Protein AF-A0A8J5FSJ6-F1 (afdb_monomer)

pLDDT: mean 79.54, std 7.79, range [56.78, 92.5]

Foldseek 3Di:
DVVVVVVVVVVVVVVLVVLVVVLVVLVVVLVVLVVVLCCCVPPPCVCVVCVVDNSVVSVVVSVVSVVVSVVSVVVSVVVVVVVVVD

Structure (mmCIF, N/CA/C/O backbone):
data_AF-A0A8J5FSJ6-F1
#
_entry.id   AF-A0A8J5FSJ6-F1
#
loop_
_atom_site.group_PDB
_atom_site.id
_atom_site.type_symbol
_atom_site.label_atom_id
_atom_site.label_alt_id
_atom_site.label_comp_id
_atom_site.label_asym_id
_atom_site.label_entity_id
_atom_site.label_seq_id
_atom_site.pdbx_PDB_ins_code
_atom_site.Cartn_x
_atom_site.Cartn_y
_atom_site.Cartn_z
_atom_site.occupancy
_atom_site.B_iso_or_equiv
_atom_site.auth_seq_id
_atom_site.auth_comp_id
_atom_site.auth_asym_id
_atom_site.auth_atom_id
_atom_site.pdbx_PDB_model_num
ATOM 1 N N . MET A 1 1 ? 19.002 8.352 -31.706 1.00 65.00 1 MET A N 1
ATOM 2 C CA . MET A 1 1 ? 17.823 7.534 -31.337 1.00 65.00 1 MET A CA 1
ATOM 3 C C . MET A 1 1 ? 18.105 6.596 -30.158 1.00 65.00 1 MET A C 1
ATOM 5 O O . MET A 1 1 ? 17.265 6.503 -29.281 1.00 65.00 1 MET A O 1
ATOM 9 N N . GLY A 1 2 ? 19.290 5.969 -30.054 1.00 76.50 2 GLY A N 1
ATOM 10 C CA . GLY A 1 2 ? 19.616 5.067 -28.929 1.00 76.50 2 GLY A CA 1
ATOM 11 C C . GLY A 1 2 ? 19.744 5.720 -27.539 1.00 76.50 2 GLY A C 1
ATOM 12 O O . GLY A 1 2 ? 19.321 5.131 -26.552 1.00 76.50 2 GLY A O 1
ATOM 13 N N . LEU A 1 3 ? 20.254 6.956 -27.441 1.00 79.19 3 LEU A N 1
ATOM 14 C CA . LEU A 1 3 ? 20.446 7.635 -26.146 1.00 79.19 3 LEU A CA 1
ATOM 15 C C . LEU A 1 3 ? 19.117 7.997 -25.446 1.00 79.19 3 LEU A C 1
ATOM 17 O O . LEU A 1 3 ? 19.020 7.949 -24.226 1.00 79.19 3 LEU A O 1
ATOM 21 N N . GLN A 1 4 ? 18.071 8.295 -26.223 1.00 82.88 4 GLN A N 1
ATOM 22 C CA . GLN A 1 4 ? 16.727 8.590 -25.712 1.00 82.88 4 GLN A CA 1
ATOM 23 C C . GLN A 1 4 ? 16.002 7.319 -25.237 1.00 82.88 4 GLN A C 1
ATOM 25 O O . GLN A 1 4 ? 15.269 7.356 -24.247 1.00 82.88 4 GLN A O 1
ATOM 30 N N . ALA A 1 5 ? 16.261 6.186 -25.900 1.00 76.94 5 ALA A N 1
ATOM 31 C CA . ALA A 1 5 ? 15.765 4.880 -25.479 1.00 76.94 5 ALA A CA 1
ATOM 32 C C . ALA A 1 5 ? 16.416 4.431 -24.160 1.00 76.94 5 ALA A C 1
ATOM 34 O O . ALA A 1 5 ? 15.707 4.023 -23.247 1.00 76.94 5 ALA A O 1
ATOM 35 N N . LEU A 1 6 ? 17.738 4.589 -24.018 1.00 79.81 6 LEU A N 1
ATOM 36 C CA . LEU A 1 6 ? 18.478 4.277 -22.785 1.00 79.81 6 LEU A CA 1
ATOM 37 C C . LEU A 1 6 ? 17.990 5.083 -21.576 1.00 79.81 6 LEU A C 1
ATOM 39 O O . LEU A 1 6 ? 17.819 4.529 -20.492 1.00 79.81 6 LEU A O 1
ATOM 43 N N . TRP A 1 7 ? 17.729 6.378 -21.764 1.00 78.12 7 TRP A N 1
ATOM 44 C CA . TRP A 1 7 ? 17.214 7.232 -20.695 1.00 78.12 7 TRP A CA 1
ATOM 45 C C . TRP A 1 7 ? 15.780 6.856 -20.292 1.00 78.12 7 TRP A C 1
ATOM 47 O O . TRP A 1 7 ? 15.482 6.753 -19.104 1.00 78.12 7 TRP A O 1
ATOM 57 N N . SER A 1 8 ? 14.919 6.551 -21.270 1.00 83.75 8 SER A N 1
ATOM 58 C CA . SER A 1 8 ? 13.543 6.096 -21.009 1.00 83.75 8 SER A CA 1
ATOM 59 C C . SER A 1 8 ? 13.504 4.738 -20.303 1.00 83.75 8 SER A C 1
ATOM 61 O O . SER A 1 8 ? 12.693 4.540 -19.401 1.00 83.75 8 SER A O 1
ATOM 63 N N . LEU A 1 9 ? 14.408 3.818 -20.662 1.00 81.12 9 LEU A N 1
ATOM 64 C CA . LEU A 1 9 ? 14.521 2.5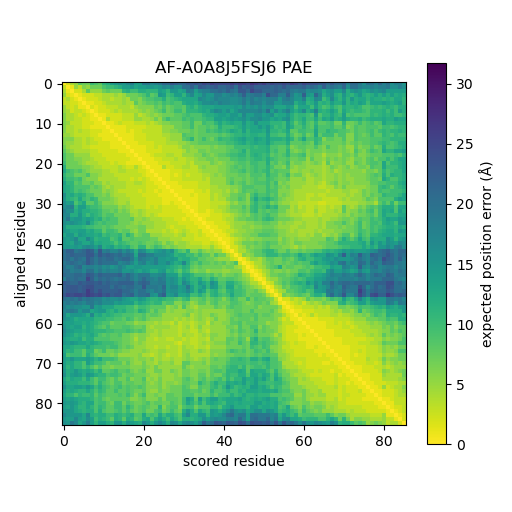11 -20.009 1.00 81.12 9 LEU A CA 1
ATOM 65 C C . LEU A 1 9 ? 14.954 2.646 -18.543 1.00 81.12 9 LEU A C 1
ATOM 67 O O . LEU A 1 9 ? 14.413 1.971 -17.668 1.00 81.12 9 LEU A O 1
ATOM 71 N N . GLY A 1 10 ? 15.918 3.532 -18.273 1.00 85.62 10 GLY A N 1
ATOM 72 C CA . GLY A 1 10 ? 16.367 3.825 -16.912 1.00 85.62 10 GLY A CA 1
ATOM 73 C C . GLY A 1 10 ? 15.246 4.406 -16.051 1.00 85.62 10 GLY A C 1
ATOM 74 O O . GLY A 1 10 ? 15.050 3.966 -14.918 1.00 85.62 10 GLY A O 1
ATOM 75 N N . LEU A 1 11 ? 14.470 5.336 -16.614 1.00 83.62 11 LEU A N 1
ATOM 76 C CA . LEU A 1 11 ? 13.325 5.942 -15.935 1.00 83.62 11 LEU A CA 1
ATOM 77 C C . LEU A 1 11 ? 12.237 4.903 -15.624 1.00 83.62 11 LEU A C 1
ATOM 79 O O . LEU A 1 11 ? 11.761 4.836 -14.495 1.00 83.62 11 LEU A O 1
ATOM 83 N N . ALA A 1 12 ? 11.922 4.024 -16.580 1.00 82.38 12 ALA A N 1
ATOM 84 C CA . ALA A 1 12 ? 10.952 2.948 -16.383 1.00 82.38 12 ALA A CA 1
ATOM 85 C C . ALA A 1 12 ? 11.371 1.974 -15.267 1.00 82.38 12 ALA A C 1
ATOM 87 O O . ALA A 1 12 ? 10.549 1.567 -14.448 1.00 82.38 12 ALA A O 1
ATOM 88 N N . CYS A 1 13 ? 12.656 1.618 -15.199 1.00 81.50 13 CYS A N 1
ATOM 89 C CA . CYS A 1 13 ? 13.171 0.718 -14.167 1.00 81.50 13 CYS A CA 1
ATOM 90 C C . CYS A 1 13 ? 13.070 1.340 -12.760 1.00 81.50 13 CYS A C 1
ATOM 92 O O . CYS A 1 13 ? 12.687 0.665 -11.79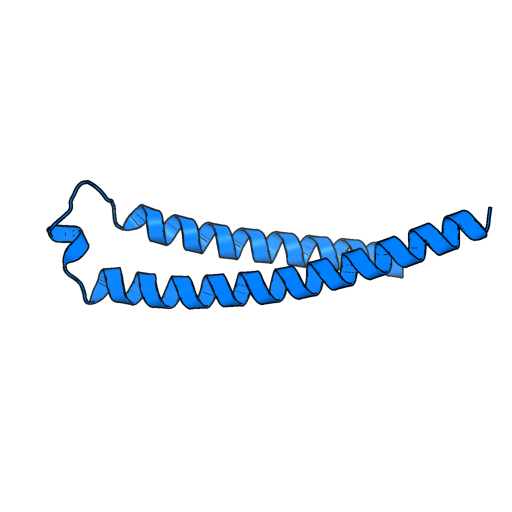9 1.00 81.50 13 CYS A O 1
ATOM 94 N N . LEU A 1 14 ? 13.355 2.644 -12.652 1.00 84.31 14 LEU A N 1
ATOM 95 C CA . LEU A 1 14 ? 13.196 3.410 -11.415 1.00 84.31 14 LEU A CA 1
ATOM 96 C C . LEU A 1 14 ? 11.726 3.456 -10.964 1.00 84.31 14 LEU A C 1
ATOM 98 O O . LEU A 1 14 ? 11.445 3.237 -9.785 1.00 84.31 14 LEU A O 1
ATOM 102 N N . ASP A 1 15 ? 10.799 3.676 -11.896 1.00 81.69 15 ASP A N 1
ATOM 103 C CA . ASP A 1 15 ? 9.356 3.700 -11.630 1.00 81.69 15 ASP A CA 1
ATOM 104 C C . ASP A 1 15 ? 8.848 2.346 -11.115 1.00 81.69 15 ASP A C 1
ATOM 106 O O . ASP A 1 15 ? 8.161 2.268 -10.096 1.00 81.69 15 ASP A O 1
ATOM 110 N N . ILE A 1 16 ? 9.260 1.247 -11.753 1.00 81.62 16 ILE A N 1
ATOM 111 C CA . ILE A 1 16 ? 8.884 -0.112 -11.332 1.00 81.62 16 ILE A CA 1
ATOM 112 C C . ILE A 1 16 ? 9.381 -0.401 -9.910 1.00 81.62 16 ILE A C 1
ATOM 114 O O . ILE A 1 16 ? 8.647 -0.968 -9.091 1.00 81.62 16 ILE A O 1
ATOM 118 N N . TYR A 1 17 ? 10.617 -0.003 -9.598 1.00 84.12 17 TYR A N 1
ATOM 119 C CA . TYR A 1 17 ? 11.164 -0.140 -8.251 1.00 84.12 17 TYR A CA 1
ATOM 120 C C . TYR A 1 17 ? 10.362 0.686 -7.234 1.00 84.12 17 TYR A C 1
ATOM 122 O O . TYR A 1 17 ? 9.961 0.162 -6.190 1.00 84.12 17 TYR A O 1
ATOM 130 N N . ALA A 1 18 ? 10.056 1.944 -7.561 1.00 85.25 18 ALA A N 1
ATOM 131 C CA . ALA A 1 18 ? 9.269 2.830 -6.708 1.00 85.25 18 ALA A CA 1
ATOM 132 C C . ALA A 1 18 ? 7.852 2.286 -6.449 1.00 85.25 18 ALA A C 1
ATOM 134 O O . ALA A 1 18 ? 7.383 2.305 -5.306 1.00 85.25 18 ALA A O 1
ATOM 135 N N . ILE A 1 19 ? 7.196 1.729 -7.468 1.00 82.88 19 ILE A N 1
ATOM 136 C CA . ILE A 1 19 ? 5.871 1.103 -7.355 1.00 82.88 19 ILE A CA 1
ATOM 137 C C . ILE A 1 19 ? 5.927 -0.130 -6.446 1.00 82.88 19 ILE A C 1
ATOM 139 O O . ILE A 1 19 ? 5.075 -0.278 -5.568 1.00 82.88 19 ILE A O 1
ATOM 143 N N . LYS A 1 20 ? 6.948 -0.988 -6.584 1.00 80.94 20 LYS A N 1
ATOM 144 C CA . LYS A 1 20 ? 7.140 -2.161 -5.708 1.00 80.94 20 LYS A CA 1
ATOM 145 C C . LYS A 1 20 ? 7.278 -1.773 -4.235 1.00 80.94 20 LYS A C 1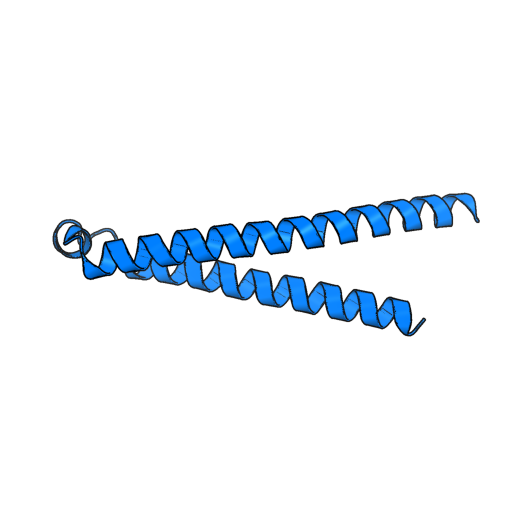
ATOM 147 O O . LYS A 1 20 ? 6.647 -2.386 -3.366 1.00 80.94 20 LYS A O 1
ATOM 152 N N . VAL A 1 21 ? 8.100 -0.764 -3.950 1.00 85.94 21 VAL A N 1
ATOM 153 C CA . VAL A 1 21 ? 8.312 -0.275 -2.581 1.00 85.94 21 VAL A CA 1
ATOM 154 C C . VAL A 1 21 ? 7.024 0.346 -2.037 1.00 85.94 21 VAL A C 1
ATOM 156 O O . VAL A 1 21 ? 6.584 -0.019 -0.947 1.00 85.94 21 VAL A O 1
ATOM 159 N N . THR A 1 22 ? 6.3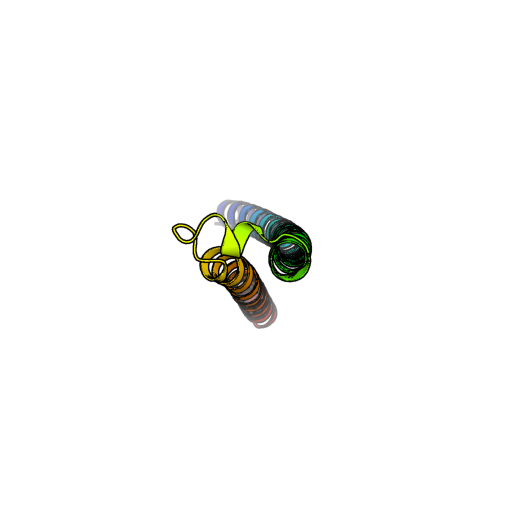68 1.203 -2.824 1.00 85.38 22 THR A N 1
ATOM 160 C CA . THR A 1 22 ? 5.102 1.862 -2.459 1.00 85.38 22 THR A CA 1
ATOM 161 C C . THR A 1 22 ? 3.995 0.854 -2.160 1.00 85.38 22 THR A C 1
ATOM 163 O O . THR A 1 22 ? 3.291 0.991 -1.158 1.00 85.38 22 THR A O 1
ATOM 166 N N . ALA A 1 23 ? 3.868 -0.198 -2.971 1.00 83.56 23 ALA A N 1
ATOM 167 C CA . ALA A 1 23 ? 2.894 -1.258 -2.744 1.00 83.56 23 ALA A CA 1
ATOM 168 C C . ALA A 1 23 ? 3.140 -1.961 -1.398 1.00 83.56 23 ALA A C 1
ATOM 170 O O . ALA A 1 23 ? 2.216 -2.131 -0.605 1.00 83.56 23 ALA A O 1
ATOM 171 N N . THR A 1 24 ? 4.386 -2.324 -1.094 1.00 85.50 24 THR A N 1
ATOM 172 C CA . THR A 1 24 ? 4.718 -3.019 0.164 1.00 85.50 24 THR A CA 1
ATOM 173 C C . THR A 1 24 ? 4.454 -2.131 1.385 1.00 85.50 24 THR A C 1
ATOM 175 O O . THR A 1 24 ? 3.883 -2.590 2.376 1.00 85.50 24 THR A O 1
ATOM 178 N N . LEU A 1 25 ? 4.799 -0.841 1.296 1.00 84.75 25 LEU A N 1
ATOM 179 C CA . LEU A 1 25 ? 4.550 0.131 2.362 1.00 84.75 25 LEU A CA 1
ATOM 180 C C . LEU A 1 25 ? 3.049 0.357 2.598 1.00 84.75 25 LEU A C 1
ATOM 182 O O . LEU A 1 25 ? 2.607 0.422 3.744 1.00 84.75 25 LEU A O 1
ATOM 186 N N . SER A 1 26 ? 2.260 0.452 1.523 1.00 86.56 26 SER A N 1
ATOM 187 C CA . SER A 1 26 ? 0.809 0.655 1.597 1.00 86.56 26 SER A CA 1
ATOM 188 C C . SER A 1 26 ? 0.099 -0.538 2.243 1.00 86.56 26 SER A C 1
ATOM 190 O O . SER A 1 26 ? -0.756 -0.339 3.106 1.00 86.56 26 SER A O 1
ATOM 192 N N . LEU A 1 27 ? 0.513 -1.771 1.924 1.00 85.06 27 LEU A N 1
ATOM 193 C CA . LEU A 1 27 ? 0.006 -2.976 2.589 1.00 85.06 27 LEU A CA 1
ATOM 194 C C . LEU A 1 27 ? 0.352 -2.984 4.084 1.00 85.06 27 LEU A C 1
ATOM 196 O O . LEU A 1 27 ? -0.513 -3.253 4.917 1.00 85.06 27 LEU A O 1
ATOM 200 N N . ALA A 1 28 ? 1.595 -2.650 4.440 1.00 90.00 28 ALA A N 1
ATOM 201 C CA . ALA A 1 28 ? 2.025 -2.582 5.837 1.00 90.00 28 ALA A CA 1
ATOM 202 C C . ALA A 1 28 ? 1.243 -1.522 6.636 1.00 90.00 28 ALA A C 1
ATOM 204 O O . ALA A 1 28 ? 0.798 -1.782 7.760 1.00 90.00 28 ALA A O 1
ATOM 205 N N . ALA A 1 29 ? 1.018 -0.347 6.040 1.00 88.19 29 ALA A N 1
ATOM 206 C CA . ALA A 1 29 ? 0.199 0.711 6.623 1.00 88.19 29 ALA A CA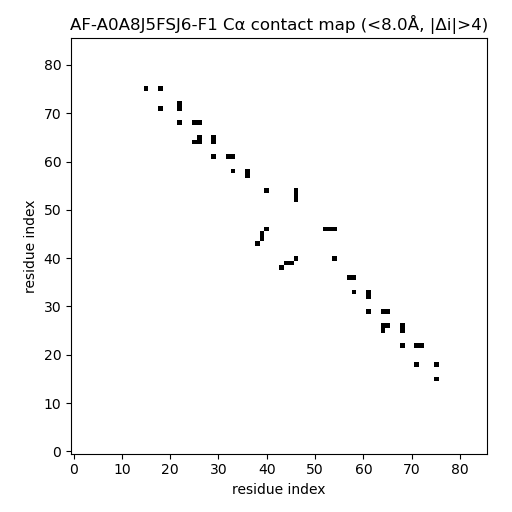 1
ATOM 207 C C . ALA A 1 29 ? -1.276 0.287 6.766 1.00 88.19 29 ALA A C 1
ATOM 209 O O . ALA A 1 29 ? -1.894 0.550 7.803 1.00 88.19 29 ALA A O 1
ATOM 210 N N . ALA A 1 30 ? -1.830 -0.416 5.771 1.00 89.25 30 ALA A N 1
ATOM 211 C CA . ALA A 1 30 ? -3.200 -0.923 5.797 1.00 89.25 30 ALA A CA 1
ATOM 212 C C . ALA A 1 30 ? -3.400 -1.997 6.880 1.00 89.25 30 ALA A C 1
ATOM 214 O O . ALA A 1 30 ? -4.352 -1.901 7.654 1.00 89.25 30 ALA A O 1
ATOM 215 N N . CYS A 1 31 ? -2.483 -2.964 7.002 1.00 86.44 31 CYS A N 1
ATOM 216 C CA . CYS A 1 31 ? -2.515 -3.995 8.047 1.00 86.44 31 CYS A CA 1
ATOM 217 C C . CYS A 1 31 ? -2.372 -3.399 9.453 1.00 86.44 31 CYS A C 1
ATOM 219 O O . CYS A 1 31 ? -3.107 -3.788 10.362 1.00 86.44 31 CYS A O 1
ATOM 221 N N . SER A 1 32 ? -1.479 -2.417 9.619 1.00 92.50 32 SER A N 1
ATOM 222 C CA . SER A 1 32 ? -1.337 -1.699 10.891 1.00 92.50 32 SER A CA 1
ATOM 223 C C . SER A 1 32 ? -2.641 -0.989 11.252 1.00 92.50 32 SER A C 1
ATOM 225 O O . SER A 1 32 ? -3.149 -1.167 12.356 1.00 92.50 32 SER A O 1
ATOM 227 N N . SER A 1 33 ? -3.237 -0.268 10.296 1.00 87.06 33 SER A N 1
ATOM 228 C CA . SER A 1 33 ? -4.500 0.457 10.491 1.00 87.06 33 SER A CA 1
ATOM 229 C C . SER A 1 33 ? -5.668 -0.478 10.808 1.00 87.06 33 SER A C 1
ATOM 231 O O . SER A 1 33 ? -6.437 -0.201 11.726 1.00 87.06 33 SER A O 1
ATOM 233 N N . ALA A 1 34 ? -5.773 -1.612 10.109 1.00 88.31 34 ALA A N 1
ATOM 234 C CA . ALA A 1 34 ? -6.807 -2.615 10.347 1.00 88.31 34 ALA A CA 1
ATOM 235 C C . ALA A 1 34 ? -6.783 -3.128 11.795 1.00 88.31 34 ALA A C 1
ATOM 237 O O . ALA A 1 34 ? -7.829 -3.171 12.447 1.00 88.31 34 ALA A O 1
ATOM 238 N N . GLY A 1 35 ? -5.593 -3.431 12.327 1.00 86.06 35 GLY A N 1
ATOM 239 C CA . GLY A 1 35 ? -5.423 -3.853 13.719 1.00 86.06 35 GLY A CA 1
ATOM 240 C C . GLY A 1 35 ? -5.934 -2.811 14.717 1.00 86.06 35 GLY A C 1
ATOM 241 O O . GLY A 1 35 ? -6.716 -3.146 15.610 1.00 86.06 35 GLY A O 1
ATOM 242 N N . VAL A 1 36 ? -5.576 -1.535 14.522 1.00 84.56 36 VAL A N 1
ATOM 243 C CA . VAL A 1 36 ? -6.055 -0.457 15.405 1.00 84.56 36 VAL A CA 1
ATOM 244 C C . VAL A 1 36 ? -7.564 -0.255 15.273 1.00 84.56 36 VAL A C 1
ATOM 246 O O . VAL A 1 36 ? -8.231 -0.050 16.283 1.00 84.56 36 VAL A O 1
ATOM 249 N N . THR A 1 37 ? -8.131 -0.357 14.062 1.00 84.75 37 THR A N 1
ATOM 250 C CA . THR A 1 37 ? -9.584 -0.203 13.857 1.00 84.75 37 THR A CA 1
ATOM 251 C C . THR A 1 37 ? -10.399 -1.293 14.557 1.00 84.75 37 THR A C 1
ATOM 253 O O . THR A 1 37 ? -11.424 -0.980 15.162 1.00 84.75 37 THR A O 1
ATOM 256 N N . VAL A 1 38 ? -9.934 -2.551 14.541 1.00 82.62 38 VAL A N 1
ATOM 257 C CA . VAL A 1 38 ? -10.575 -3.663 15.265 1.00 82.62 38 VAL A CA 1
ATOM 258 C C . VAL A 1 38 ? -10.518 -3.439 16.770 1.00 82.62 38 VAL A C 1
ATOM 260 O O . VAL A 1 38 ? -11.536 -3.615 17.439 1.00 82.62 38 VAL A O 1
ATOM 263 N N . LEU A 1 39 ? -9.365 -3.010 17.294 1.00 82.38 39 LEU A N 1
ATOM 264 C CA . LEU A 1 39 ? -9.199 -2.725 18.718 1.00 82.38 39 LEU A CA 1
ATOM 265 C C . LEU A 1 39 ? -10.100 -1.557 19.155 1.00 82.38 39 LEU A C 1
ATOM 267 O O . LEU 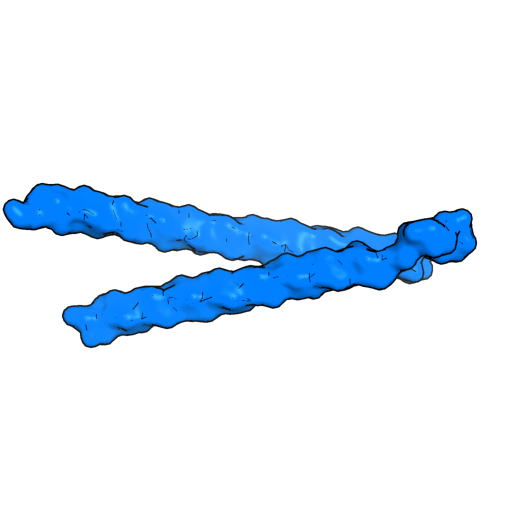A 1 39 ? -10.777 -1.646 20.176 1.00 82.38 39 LEU A O 1
ATOM 271 N N . PHE A 1 40 ? -10.183 -0.496 18.345 1.00 76.44 40 PHE A N 1
ATOM 272 C CA . PHE A 1 40 ? -11.038 0.659 18.628 1.00 76.44 40 PHE A CA 1
ATOM 273 C C . PHE A 1 40 ? -12.530 0.311 18.616 1.00 76.44 40 PHE A C 1
ATOM 275 O O . PHE A 1 40 ? -13.282 0.796 19.458 1.00 76.44 40 PHE A O 1
ATOM 282 N N . VAL A 1 41 ? -12.965 -0.532 17.676 1.00 75.50 41 VAL A N 1
ATOM 283 C CA . VAL A 1 41 ? -14.364 -0.976 17.575 1.00 75.50 41 VAL A CA 1
ATOM 284 C C . VAL A 1 41 ? -14.740 -1.959 18.683 1.00 75.50 41 VAL A C 1
ATOM 286 O O . VAL A 1 41 ? -15.884 -1.932 19.139 1.00 75.50 41 VAL A O 1
ATOM 289 N N . LYS A 1 42 ? -13.825 -2.847 19.094 1.00 73.94 42 LYS A N 1
ATOM 290 C CA . LYS A 1 42 ? -14.136 -3.922 20.050 1.00 73.94 42 LYS A CA 1
ATOM 291 C C . LYS A 1 42 ? -13.888 -3.574 21.511 1.00 73.94 42 LYS A C 1
ATOM 293 O O . LYS A 1 42 ? -14.673 -4.019 22.342 1.00 73.94 42 LYS A O 1
ATOM 298 N N . ASP A 1 43 ? -12.840 -2.821 21.819 1.00 71.00 43 ASP A N 1
ATOM 299 C CA . ASP A 1 43 ? -12.369 -2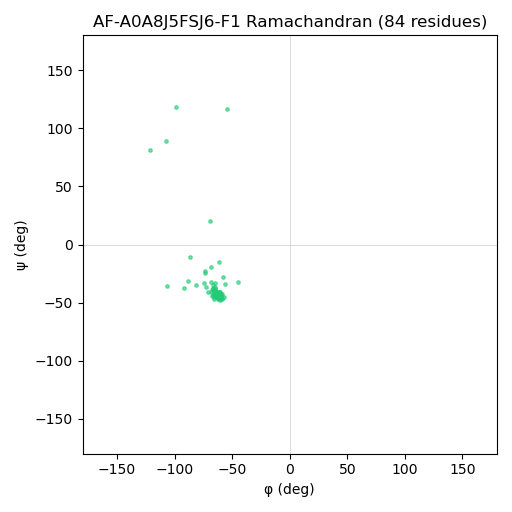.657 23.200 1.00 71.00 43 ASP A CA 1
ATOM 300 C C . ASP A 1 43 ? -12.710 -1.275 23.769 1.00 71.00 43 ASP A C 1
ATOM 302 O O . ASP A 1 43 ? -13.097 -1.119 24.928 1.00 71.00 43 ASP A O 1
ATOM 306 N N . THR A 1 44 ? -12.655 -0.242 22.927 1.00 66.69 44 THR A N 1
ATOM 307 C CA . THR A 1 44 ? -12.890 1.126 23.377 1.00 66.69 44 THR A CA 1
ATOM 308 C C . THR A 1 44 ? -14.315 1.597 23.078 1.00 66.69 44 THR A C 1
ATOM 310 O O . THR A 1 44 ? -14.715 1.754 21.929 1.00 66.69 44 THR A O 1
ATOM 313 N N . ASN A 1 45 ? -15.092 1.937 24.114 1.00 68.00 45 ASN A N 1
ATOM 314 C CA . ASN A 1 45 ? -16.445 2.508 23.984 1.00 68.00 45 ASN A CA 1
ATOM 315 C C . ASN A 1 45 ? -16.461 3.954 23.414 1.00 68.00 45 ASN A C 1
ATOM 317 O O . ASN A 1 45 ? -17.450 4.676 23.566 1.00 68.00 45 ASN A O 1
ATOM 321 N N . PHE A 1 46 ? -15.396 4.396 22.731 1.00 67.19 46 PHE A N 1
ATOM 322 C CA . PHE A 1 46 ? -15.315 5.713 22.085 1.00 67.19 46 PHE A CA 1
ATOM 323 C C . PHE A 1 46 ? -16.455 5.933 21.089 1.00 67.19 46 PHE A C 1
ATOM 325 O O . PHE A 1 46 ? -16.994 7.036 21.017 1.00 67.19 46 PHE A O 1
ATOM 332 N N . CYS A 1 47 ? -16.896 4.869 20.413 1.00 68.00 47 CYS A N 1
ATOM 333 C CA . CYS A 1 47 ? -18.020 4.942 19.483 1.00 68.00 47 CYS A CA 1
ATOM 334 C C . CYS A 1 47 ? -19.380 5.191 20.154 1.00 68.00 47 CYS A C 1
ATOM 336 O O . CYS A 1 47 ? -20.306 5.666 19.503 1.00 68.00 47 CYS A O 1
ATOM 338 N N . LYS A 1 48 ? -19.499 4.921 21.460 1.00 68.69 48 LYS A N 1
ATOM 339 C CA . LYS A 1 48 ? -20.689 5.250 22.256 1.00 68.69 48 LYS A CA 1
ATOM 340 C C . LYS A 1 48 ? -20.613 6.663 22.850 1.00 68.69 48 LYS A C 1
ATOM 342 O O . LYS A 1 48 ? -21.643 7.301 23.027 1.00 68.69 48 LYS A O 1
ATOM 347 N N . SER A 1 49 ? -19.403 7.140 23.153 1.00 70.25 49 SER A N 1
ATOM 348 C CA . SER A 1 49 ? -19.157 8.446 23.784 1.00 70.25 49 SER A CA 1
ATOM 349 C C . SER A 1 49 ? -19.187 9.616 22.786 1.00 70.25 49 SER A C 1
ATOM 351 O O . SER A 1 49 ? -19.677 10.693 23.110 1.00 70.25 49 SER A O 1
ATOM 353 N N . TYR A 1 50 ? -18.729 9.406 21.544 1.00 66.75 50 TYR A N 1
ATOM 354 C CA . TYR A 1 50 ? -18.694 10.430 20.491 1.00 66.75 50 TYR A CA 1
ATOM 355 C C . TYR A 1 50 ? -19.502 9.987 19.257 1.00 66.75 50 TYR A C 1
ATOM 357 O O . TYR A 1 50 ? -18.955 9.542 18.251 1.00 66.75 50 TYR A O 1
ATOM 365 N N . SER A 1 51 ? -20.829 10.156 19.310 1.00 60.91 51 SER A N 1
ATOM 366 C CA . SER A 1 51 ? -21.761 9.820 18.209 1.00 60.91 51 SER A CA 1
ATOM 367 C C . SER A 1 51 ? -21.508 10.614 16.906 1.00 60.91 51 SER A C 1
ATOM 369 O O . SER A 1 51 ? -21.961 10.242 15.827 1.00 60.91 51 SER A O 1
ATOM 371 N N . GLN A 1 52 ? -20.735 11.704 16.977 1.00 62.88 52 GLN A N 1
ATOM 372 C CA . GLN A 1 52 ? -20.396 12.546 15.824 1.00 62.88 52 GLN A CA 1
ATOM 373 C C . GLN A 1 52 ? -19.372 11.901 14.869 1.00 62.88 52 GLN A C 1
ATOM 375 O O . GLN A 1 52 ? -19.348 12.219 13.678 1.00 62.88 52 GLN A O 1
ATOM 380 N N . PHE A 1 53 ? -18.541 10.973 15.354 1.00 60.25 53 PHE A N 1
ATOM 38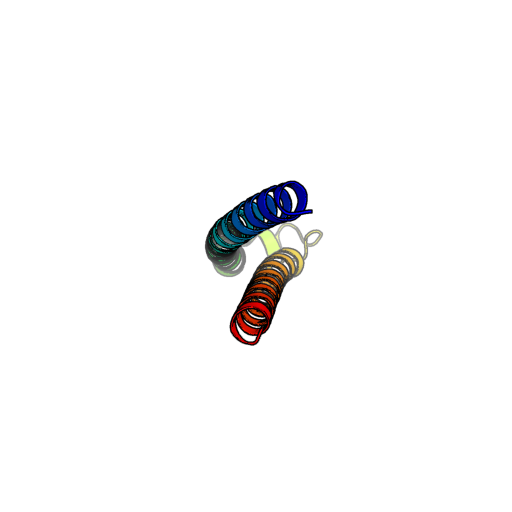1 C CA . PHE A 1 53 ? -17.588 10.231 14.527 1.00 60.25 53 PHE A CA 1
ATOM 382 C C . PHE A 1 53 ? -18.076 8.792 14.368 1.00 60.25 53 PHE A C 1
ATOM 384 O O . PHE A 1 53 ? -17.745 7.913 15.155 1.00 60.25 53 PHE A O 1
ATOM 391 N N . SER A 1 54 ? -18.882 8.545 13.334 1.00 62.53 54 SER A N 1
ATOM 392 C CA . SER A 1 54 ? -19.314 7.189 12.982 1.00 62.53 54 SER A CA 1
ATOM 393 C C . SER A 1 54 ? -18.091 6.274 12.799 1.00 62.53 54 SER A C 1
ATOM 395 O O . SER A 1 54 ? -17.296 6.506 11.881 1.00 62.53 54 SER A O 1
ATOM 397 N N . CYS A 1 55 ? -17.945 5.235 13.642 1.00 69.31 55 CYS A N 1
ATOM 398 C CA . CYS A 1 55 ? -16.877 4.215 13.550 1.00 69.31 55 CYS A CA 1
ATOM 399 C C . CYS A 1 55 ? -16.657 3.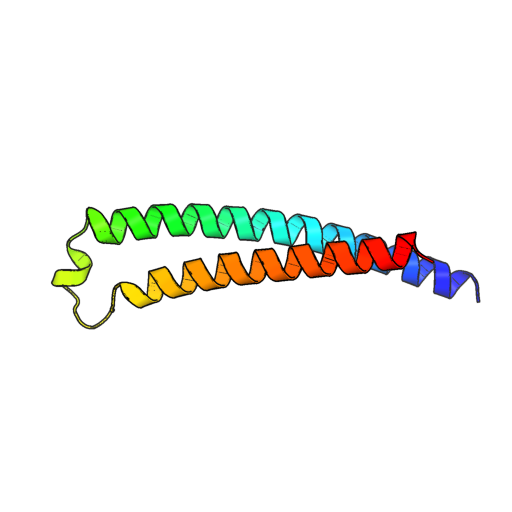713 12.123 1.00 69.31 55 CYS A C 1
ATOM 401 O O . CYS A 1 55 ? -15.534 3.383 11.743 1.00 69.31 55 CYS A O 1
ATOM 403 N N . GLY A 1 56 ? -17.727 3.670 11.323 1.00 69.75 56 GLY A N 1
ATOM 404 C CA . GLY A 1 56 ? -17.687 3.185 9.950 1.00 69.75 56 GLY A CA 1
ATOM 405 C C . GLY A 1 56 ? -16.698 3.938 9.057 1.00 69.75 56 GLY A C 1
ATOM 406 O O . GLY A 1 56 ? -16.143 3.341 8.141 1.00 69.75 56 GLY A O 1
ATOM 407 N N . LYS A 1 57 ? -16.397 5.216 9.329 1.00 74.19 57 LYS A N 1
ATOM 408 C CA . LYS A 1 57 ? -15.485 6.014 8.484 1.00 74.19 57 LYS A CA 1
ATOM 409 C C . LYS A 1 57 ? -14.048 5.486 8.498 1.00 74.19 57 LYS A C 1
ATOM 411 O O . LYS A 1 57 ? -13.396 5.481 7.456 1.00 74.19 57 LYS A O 1
ATOM 416 N N . PHE A 1 58 ? -13.571 4.997 9.642 1.00 77.12 58 PHE A N 1
ATOM 417 C CA . PHE A 1 58 ? -12.232 4.411 9.747 1.00 77.12 58 PHE A CA 1
ATOM 418 C C . PHE A 1 58 ? -12.155 3.057 9.036 1.00 77.12 58 PHE A C 1
ATOM 420 O O . PHE A 1 58 ? -11.209 2.809 8.292 1.00 77.12 58 PHE A O 1
ATOM 427 N N . GLN A 1 59 ? -13.200 2.236 9.175 1.00 80.25 59 GLN A N 1
ATOM 428 C CA . GLN A 1 59 ? -13.311 0.949 8.487 1.00 80.25 59 GLN A CA 1
ATOM 429 C C . GLN A 1 59 ? -13.312 1.111 6.956 1.00 80.25 59 GLN A C 1
ATOM 431 O O . GLN A 1 59 ? -12.625 0.367 6.255 1.00 80.25 59 GLN A O 1
ATOM 436 N N . VAL A 1 60 ? -14.030 2.112 6.433 1.00 84.75 60 VAL A N 1
ATOM 437 C CA . VAL A 1 60 ? -14.072 2.404 4.989 1.00 84.75 60 VAL A CA 1
ATOM 438 C C . VAL A 1 60 ? -12.715 2.891 4.469 1.00 84.75 60 VAL A C 1
ATOM 440 O O . VAL A 1 60 ? -12.308 2.492 3.379 1.00 84.75 60 VAL A O 1
ATOM 443 N N . SER A 1 61 ? -11.986 3.699 5.246 1.00 84.69 61 SER A N 1
ATOM 444 C CA . SER A 1 61 ? -10.643 4.170 4.870 1.00 84.69 61 SER A CA 1
ATOM 445 C C . SER A 1 61 ? -9.655 3.008 4.721 1.00 84.69 61 SER A C 1
ATOM 447 O O . SER A 1 61 ? -8.971 2.886 3.703 1.00 84.69 61 SER A O 1
ATOM 449 N N . THR A 1 62 ? -9.642 2.087 5.689 1.00 85.75 62 THR A N 1
ATOM 450 C CA . THR A 1 62 ? -8.811 0.881 5.613 1.00 85.75 62 THR A CA 1
ATOM 451 C C . THR A 1 62 ? -9.198 0.003 4.422 1.00 85.75 62 THR A C 1
ATOM 453 O O . THR A 1 62 ? -8.316 -0.458 3.701 1.00 85.75 62 THR A O 1
ATOM 456 N N . ALA A 1 63 ? -10.495 -0.179 4.150 1.00 87.38 63 ALA A N 1
ATOM 457 C CA . ALA A 1 63 ? -10.953 -0.942 2.988 1.00 87.38 63 ALA A CA 1
ATOM 458 C C . ALA A 1 63 ? -10.482 -0.326 1.656 1.00 87.38 63 ALA A C 1
ATOM 460 O O . ALA A 1 63 ? -9.980 -1.042 0.790 1.00 87.38 63 ALA A O 1
ATOM 461 N N . MET A 1 64 ? -10.572 0.999 1.502 1.00 85.25 64 MET A N 1
ATOM 462 C CA . MET A 1 64 ? -10.102 1.697 0.298 1.00 85.25 64 MET A CA 1
ATOM 463 C C . MET A 1 64 ? -8.583 1.598 0.102 1.00 85.25 64 MET A C 1
ATOM 465 O O . MET A 1 64 ? -8.121 1.495 -1.039 1.00 85.25 64 MET A O 1
ATOM 469 N N . ALA A 1 65 ? -7.808 1.562 1.191 1.00 88.19 65 ALA A N 1
ATOM 470 C CA . ALA A 1 65 ? -6.365 1.331 1.130 1.00 88.19 65 ALA A CA 1
ATOM 471 C C . ALA A 1 65 ? -6.031 -0.073 0.588 1.00 88.19 65 ALA A C 1
ATOM 473 O O . ALA A 1 65 ? -5.189 -0.204 -0.302 1.00 88.19 65 ALA A O 1
ATOM 474 N N . PHE A 1 66 ? -6.742 -1.113 1.040 1.00 85.56 66 PHE A N 1
ATOM 475 C CA . PHE A 1 66 ? -6.593 -2.474 0.503 1.00 85.56 66 PHE A CA 1
ATOM 476 C C . PHE A 1 66 ? -6.983 -2.571 -0.978 1.00 85.56 66 PHE A C 1
ATOM 478 O O . PHE A 1 66 ? -6.278 -3.205 -1.764 1.00 85.56 66 PHE A O 1
ATOM 485 N N . ILE A 1 67 ? -8.081 -1.923 -1.377 1.00 87.06 67 ILE A N 1
ATOM 486 C CA . ILE A 1 67 ? -8.543 -1.920 -2.774 1.00 87.06 67 ILE A CA 1
ATOM 487 C C . ILE A 1 67 ? -7.513 -1.233 -3.681 1.00 87.06 67 ILE A C 1
ATOM 489 O O . ILE A 1 67 ? -7.167 -1.769 -4.735 1.00 87.06 67 ILE A O 1
ATOM 493 N N . SER A 1 68 ? -6.975 -0.088 -3.252 1.00 87.31 68 SER A N 1
ATOM 494 C CA . SER A 1 68 ? -5.936 0.631 -4.000 1.00 87.31 68 SER A CA 1
ATOM 495 C C . SER A 1 68 ? -4.680 -0.220 -4.184 1.00 87.31 68 SER A C 1
ATOM 497 O O . SER A 1 68 ? -4.124 -0.260 -5.280 1.00 87.31 68 SER A O 1
ATOM 499 N N . TRP A 1 69 ? -4.268 -0.963 -3.152 1.00 87.12 69 TRP A N 1
ATOM 500 C CA . TRP A 1 69 ? -3.124 -1.872 -3.232 1.00 87.12 69 TRP A CA 1
ATOM 501 C C . TRP A 1 69 ? -3.318 -2.997 -4.262 1.00 87.12 69 TRP A C 1
ATOM 503 O O . TRP A 1 69 ? -2.409 -3.287 -5.048 1.00 87.12 69 TRP A O 1
ATOM 513 N N . MET A 1 70 ? -4.512 -3.598 -4.301 1.00 82.25 70 MET A N 1
ATOM 514 C CA . MET A 1 70 ? -4.856 -4.625 -5.292 1.00 82.25 70 MET A CA 1
ATOM 515 C C . MET A 1 70 ? -4.812 -4.067 -6.716 1.00 82.25 70 MET A C 1
ATOM 517 O O . MET A 1 70 ? -4.261 -4.704 -7.614 1.00 82.25 70 MET A O 1
ATOM 521 N N . PHE A 1 71 ? -5.347 -2.862 -6.919 1.00 82.75 71 PHE A N 1
ATOM 522 C CA . PHE A 1 71 ? -5.386 -2.223 -8.232 1.00 82.75 71 PHE A CA 1
ATOM 523 C C . PHE A 1 71 ? -3.986 -1.835 -8.730 1.00 82.75 71 PHE A C 1
ATOM 525 O O . PHE A 1 71 ? -3.659 -2.049 -9.901 1.00 82.75 71 PHE A O 1
ATOM 532 N N . VAL A 1 72 ? -3.124 -1.343 -7.832 1.00 85.31 72 VAL A N 1
ATOM 533 C CA . VAL A 1 72 ? -1.715 -1.042 -8.141 1.00 85.31 72 VAL A CA 1
ATOM 534 C C . VAL A 1 72 ? -0.942 -2.313 -8.501 1.00 85.31 72 VAL A C 1
ATOM 536 O O . VAL A 1 72 ? -0.197 -2.324 -9.480 1.00 85.31 72 VAL A O 1
ATOM 539 N N . SER A 1 73 ? -1.166 -3.405 -7.763 1.00 80.50 73 SER A N 1
ATOM 540 C CA . SER A 1 73 ? -0.499 -4.687 -8.012 1.00 80.50 73 SER A CA 1
ATOM 541 C C . SER A 1 73 ? -0.936 -5.298 -9.344 1.00 80.50 73 SER A C 1
ATOM 543 O O . SER A 1 73 ? -0.092 -5.738 -10.122 1.00 80.50 73 SER A O 1
ATOM 545 N N . ALA A 1 74 ? -2.237 -5.265 -9.650 1.00 83.06 74 ALA A N 1
ATOM 546 C CA . ALA A 1 74 ? -2.766 -5.720 -10.934 1.00 83.06 74 ALA A CA 1
ATOM 547 C C . ALA A 1 74 ? -2.201 -4.902 -12.107 1.00 83.06 74 ALA A C 1
ATOM 549 O O . ALA A 1 74 ? -1.766 -5.476 -13.102 1.00 83.06 74 ALA A O 1
ATOM 550 N N . SER A 1 75 ? -2.131 -3.574 -11.969 1.00 84.12 75 SER A N 1
ATOM 551 C CA . SER A 1 75 ? -1.593 -2.683 -13.008 1.00 84.12 75 SER A CA 1
ATOM 552 C C . SER A 1 75 ? -0.115 -2.968 -13.305 1.00 84.12 75 SER A C 1
ATOM 554 O O . SER A 1 75 ? 0.284 -3.027 -14.468 1.00 84.12 75 SER A O 1
ATOM 556 N N . ALA A 1 76 ? 0.693 -3.215 -12.268 1.00 79.69 76 ALA A N 1
ATOM 557 C CA . ALA A 1 76 ? 2.105 -3.568 -12.420 1.00 79.69 76 ALA A CA 1
ATOM 558 C C . ALA A 1 76 ? 2.301 -4.942 -13.086 1.00 79.69 76 ALA A C 1
ATOM 560 O O . ALA A 1 76 ? 3.204 -5.101 -13.907 1.00 79.69 76 ALA A O 1
ATOM 561 N N . LEU A 1 77 ? 1.444 -5.920 -12.770 1.00 80.12 77 LEU A N 1
ATOM 562 C CA . LEU A 1 77 ? 1.461 -7.236 -13.413 1.00 80.12 77 LEU A CA 1
ATOM 563 C C . LEU A 1 77 ? 1.097 -7.142 -14.895 1.00 80.12 77 LEU A C 1
ATOM 565 O O . LEU A 1 77 ? 1.780 -7.745 -15.714 1.00 80.12 77 LEU A O 1
ATOM 569 N N . VAL A 1 78 ? 0.074 -6.358 -15.248 1.00 82.62 78 VAL A N 1
ATOM 570 C CA . VAL A 1 78 ? -0.324 -6.146 -16.650 1.00 82.62 78 VAL A CA 1
ATOM 571 C C . VAL A 1 78 ? 0.794 -5.453 -17.432 1.00 82.62 78 VAL A C 1
ATOM 573 O O . VAL A 1 78 ? 1.145 -5.914 -18.513 1.00 82.62 78 VAL A O 1
ATOM 576 N N . MET A 1 79 ? 1.411 -4.407 -16.873 1.00 82.25 79 MET A N 1
ATOM 577 C CA . MET A 1 79 ? 2.559 -3.724 -17.490 1.00 82.25 79 MET A CA 1
ATOM 578 C C . MET A 1 79 ? 3.760 -4.656 -17.683 1.00 82.25 79 MET A C 1
ATOM 580 O O . MET A 1 79 ? 4.366 -4.668 -18.752 1.00 82.25 79 MET A O 1
ATOM 584 N N . PHE A 1 80 ? 4.077 -5.476 -16.677 1.00 76.62 80 PHE A N 1
ATOM 585 C CA . PHE A 1 80 ? 5.122 -6.490 -16.789 1.00 76.62 80 PHE A CA 1
ATOM 586 C C . PHE A 1 80 ? 4.797 -7.503 -17.892 1.00 76.62 80 PHE A C 1
ATOM 588 O O . PHE A 1 80 ? 5.658 -7.821 -18.706 1.00 76.62 80 PHE A O 1
ATOM 595 N N . TRP A 1 81 ? 3.547 -7.960 -17.965 1.00 76.94 81 TRP A N 1
ATOM 596 C CA . TRP A 1 81 ? 3.120 -8.931 -18.965 1.00 76.94 81 TRP A CA 1
ATOM 597 C C . TRP A 1 81 ? 3.208 -8.370 -20.388 1.00 76.94 81 TRP A C 1
ATOM 599 O O . TRP A 1 81 ? 3.731 -9.048 -21.271 1.00 76.94 81 TRP A O 1
ATOM 609 N N . ILE A 1 82 ? 2.807 -7.109 -20.587 1.00 77.88 82 ILE A N 1
ATOM 610 C CA . ILE A 1 82 ? 2.934 -6.398 -21.868 1.00 77.88 82 ILE A CA 1
ATOM 611 C C . ILE A 1 82 ? 4.405 -6.308 -22.295 1.00 77.88 82 ILE A C 1
ATOM 613 O O . ILE A 1 82 ? 4.717 -6.609 -23.445 1.00 77.88 82 ILE A O 1
ATOM 617 N N . LEU A 1 83 ? 5.315 -5.970 -21.373 1.00 74.19 83 LEU A N 1
ATOM 618 C CA . LEU A 1 83 ? 6.755 -5.924 -21.652 1.00 74.19 83 LEU A CA 1
ATOM 619 C C . LEU A 1 83 ? 7.338 -7.300 -21.991 1.00 74.19 83 LEU A C 1
ATOM 621 O O . LEU A 1 83 ? 8.190 -7.380 -22.863 1.00 74.19 83 LEU A O 1
ATOM 625 N N . THR A 1 84 ? 6.892 -8.375 -21.330 1.00 71.62 84 THR A N 1
ATOM 626 C CA . THR A 1 84 ? 7.336 -9.743 -21.666 1.00 71.62 84 THR A CA 1
ATOM 627 C C . THR A 1 84 ? 6.733 -10.281 -22.964 1.00 71.62 84 THR A C 1
ATOM 629 O O . THR A 1 84 ? 7.276 -11.220 -23.536 1.00 71.62 84 THR A O 1
ATOM 632 N N . SER A 1 85 ? 5.592 -9.734 -23.397 1.00 75.00 85 SER A N 1
ATOM 633 C CA . SER A 1 85 ? 4.916 -10.116 -24.644 1.00 75.00 85 SER A CA 1
ATOM 634 C C . SER A 1 85 ? 5.419 -9.358 -25.878 1.00 75.00 85 SER A C 1
ATOM 636 O O . SER A 1 85 ? 5.041 -9.713 -26.994 1.00 75.00 85 SER A O 1
ATOM 638 N N . SER A 1 86 ? 6.231 -8.316 -25.669 1.00 56.78 86 SER A N 1
ATOM 639 C CA . SER A 1 86 ? 6.889 -7.514 -26.706 1.00 56.78 86 SER A CA 1
ATOM 640 C C . SER A 1 86 ? 8.325 -7.967 -26.930 1.00 56.78 86 SER A C 1
ATOM 642 O O . SER A 1 86 ? 8.815 -7.652 -28.037 1.00 56.78 86 SER A O 1
#

Solvent-accessible surface area (backbone atoms only — not comparable to full-atom values): 4836 Å² total; per-residue (Å²): 118,68,71,62,50,55,51,51,51,53,51,51,54,52,49,53,52,50,51,55,52,50,45,55,53,49,51,53,51,30,56,54,49,46,55,52,52,52,45,46,72,73,73,43,67,57,59,75,74,41,73,88,55,58,66,62,60,60,57,50,51,39,51,51,48,52,51,52,46,52,53,54,51,51,51,52,51,51,54,50,49,54,62,75,74,105

Sequence (86 aa):
MGLQALWSLGLACLDIYAIKVTATLSLAAACSSAGVTVLFVKDTNFCKSYSQFSCGKFQVSTAMAFISWMFVSASALVMFWILTSS

InterPro domains:
  IPR006702 Casparian strip membrane protein domain [PF04535] (12-71)
  IPR045009 CASP-like protein 5 [PTHR32021] (21-85)

Radius of gyration: 19.69 Å; Cα contacts (8 Å, |Δi|>4): 27; chains: 1; bounding box: 42×23×55 Å

Secondary structure (DSSP, 8-state):
-HHHHHHHHHHHHHHHHHHHHHHHHHHHHHHHHHHHHHHHHHT-THHHH-TTS-THHHHHHHHHHHHHHHHHHHHHHHHHHHHHH-

Organism: Zingiber officinale (NCBI:txid94328)

Mean predicted aligned error: 8.74 Å